Protein AF-A0AAW2XMK9-F1 (afdb_monomer_lite)

Structure (mmCIF, N/CA/C/O backbone):
data_AF-A0AAW2XMK9-F1
#
_entry.id   AF-A0AAW2XMK9-F1
#
loop_
_atom_site.group_PDB
_atom_site.id
_atom_site.type_symbol
_atom_site.label_atom_id
_atom_site.label_alt_id
_atom_site.label_comp_id
_atom_site.label_asym_id
_atom_site.label_entity_id
_atom_site.label_seq_id
_atom_site.pdbx_PDB_ins_code
_atom_site.Cartn_x
_atom_site.Cartn_y
_atom_site.Cartn_z
_atom_site.occupancy
_atom_site.B_iso_or_equiv
_atom_site.auth_seq_id
_atom_site.auth_comp_id
_atom_site.auth_asym_id
_atom_site.auth_atom_id
_atom_site.pdbx_PDB_model_num
ATOM 1 N N . MET A 1 1 ? 13.785 0.755 1.009 1.00 60.19 1 MET A N 1
ATOM 2 C CA . MET A 1 1 ? 12.461 0.091 1.069 1.00 60.19 1 MET A CA 1
ATOM 3 C C . MET A 1 1 ? 11.599 0.639 -0.056 1.00 60.19 1 MET A C 1
ATOM 5 O O . MET A 1 1 ? 11.742 1.817 -0.353 1.00 60.19 1 MET A O 1
ATOM 9 N N . THR A 1 2 ? 10.769 -0.179 -0.710 1.00 86.88 2 THR A N 1
ATOM 10 C CA . THR A 1 2 ? 9.847 0.314 -1.751 1.00 86.88 2 THR A CA 1
ATOM 11 C C . THR A 1 2 ? 8.606 0.941 -1.118 1.00 86.88 2 THR A C 1
ATOM 13 O O . THR A 1 2 ? 8.222 0.575 -0.003 1.00 86.88 2 THR A O 1
ATOM 16 N N . ASN A 1 3 ? 7.951 1.852 -1.841 1.00 88.75 3 ASN A N 1
ATOM 17 C CA . ASN A 1 3 ? 6.715 2.498 -1.386 1.00 88.75 3 ASN A CA 1
ATOM 18 C C . ASN A 1 3 ? 5.627 1.462 -1.049 1.00 88.75 3 ASN A C 1
ATOM 20 O O . ASN A 1 3 ? 4.886 1.634 -0.084 1.00 88.75 3 ASN A O 1
ATOM 24 N N . VAL A 1 4 ? 5.568 0.349 -1.792 1.00 93.31 4 VAL A N 1
ATOM 25 C CA . VAL A 1 4 ? 4.658 -0.772 -1.509 1.00 93.31 4 VAL A CA 1
ATOM 26 C C . VAL A 1 4 ? 4.972 -1.424 -0.165 1.00 93.31 4 VAL A C 1
ATOM 28 O O . VAL A 1 4 ? 4.056 -1.726 0.594 1.00 93.31 4 VAL A O 1
ATOM 31 N N . HIS A 1 5 ? 6.249 -1.635 0.155 1.00 93.81 5 HIS A N 1
ATOM 32 C CA . HIS A 1 5 ? 6.642 -2.255 1.420 1.00 93.81 5 HIS A CA 1
ATOM 33 C C . HIS A 1 5 ? 6.278 -1.373 2.623 1.00 93.81 5 HIS A C 1
ATOM 35 O O . HIS A 1 5 ? 5.728 -1.866 3.604 1.00 93.81 5 HIS A O 1
ATOM 41 N N . GLN A 1 6 ? 6.505 -0.061 2.519 1.00 93.88 6 GLN A N 1
ATOM 42 C CA . GLN A 1 6 ? 6.118 0.891 3.564 1.00 93.88 6 GLN A CA 1
ATOM 43 C C . GLN A 1 6 ? 4.595 0.970 3.729 1.00 93.88 6 GLN A C 1
ATOM 45 O O . GLN A 1 6 ? 4.099 0.924 4.852 1.00 93.88 6 GLN A O 1
ATOM 50 N N . ALA A 1 7 ? 3.843 1.016 2.624 1.00 93.94 7 ALA A N 1
ATOM 51 C CA . ALA A 1 7 ? 2.382 1.031 2.667 1.00 93.94 7 ALA A CA 1
ATOM 52 C C . ALA A 1 7 ? 1.795 -0.259 3.271 1.00 93.94 7 ALA A C 1
ATOM 54 O O . ALA A 1 7 ? 0.813 -0.196 4.009 1.00 93.94 7 ALA A O 1
ATOM 55 N N . LYS A 1 8 ? 2.414 -1.422 3.015 1.00 94.94 8 LYS A N 1
ATOM 56 C CA . LYS A 1 8 ? 2.042 -2.689 3.668 1.00 94.94 8 LYS A CA 1
ATOM 57 C C . LYS A 1 8 ? 2.287 -2.645 5.171 1.00 94.94 8 LYS A C 1
ATOM 59 O O . LYS A 1 8 ? 1.393 -3.020 5.921 1.00 94.94 8 LYS A O 1
ATOM 64 N N . GLY A 1 9 ? 3.459 -2.170 5.598 1.00 95.44 9 GLY A N 1
ATOM 65 C CA . GLY A 1 9 ? 3.776 -2.027 7.021 1.00 95.44 9 GLY A CA 1
ATOM 66 C C . GLY A 1 9 ? 2.774 -1.121 7.737 1.00 95.44 9 GLY A C 1
ATOM 67 O O . GLY A 1 9 ? 2.249 -1.489 8.781 1.00 95.44 9 GLY A O 1
ATOM 68 N N . PHE A 1 10 ? 2.426 0.010 7.121 1.00 94.06 10 PHE A N 1
ATOM 69 C CA . PHE A 1 10 ? 1.427 0.934 7.657 1.00 94.06 10 PHE A CA 1
ATOM 70 C C . PHE A 1 10 ? 0.035 0.296 7.793 1.00 94.06 10 PHE A C 1
ATOM 72 O O . PHE A 1 10 ? -0.578 0.382 8.856 1.00 94.06 10 PHE A O 1
ATOM 79 N N . LEU A 1 11 ? -0.448 -0.390 6.749 1.00 96.31 11 LEU A N 1
ATOM 80 C CA . LEU A 1 11 ? -1.728 -1.104 6.797 1.00 96.31 11 LEU A CA 1
ATOM 81 C C . LEU A 1 11 ? -1.737 -2.176 7.895 1.00 96.31 11 LEU A C 1
ATOM 83 O O . LEU A 1 11 ? -2.718 -2.283 8.626 1.00 96.31 11 LEU A O 1
ATOM 87 N N . GLN A 1 12 ? -0.644 -2.927 8.042 1.00 96.88 12 GLN A N 1
ATOM 88 C CA . GLN A 1 12 ? -0.522 -3.963 9.065 1.00 96.88 12 GLN A CA 1
ATOM 89 C C . GLN A 1 12 ? -0.607 -3.378 10.481 1.00 96.88 12 GLN A C 1
ATOM 91 O O . GLN A 1 12 ? -1.317 -3.923 11.321 1.00 96.88 12 GLN A O 1
ATOM 96 N N . THR A 1 13 ? 0.051 -2.243 10.742 1.00 95.44 13 THR A N 1
ATOM 97 C CA . THR A 1 13 ? -0.053 -1.549 12.035 1.00 95.44 13 THR A CA 1
ATOM 98 C C . THR A 1 13 ? -1.486 -1.108 12.329 1.00 95.44 13 THR A C 1
ATOM 100 O O . THR A 1 13 ? -1.964 -1.273 13.446 1.00 95.44 13 THR A O 1
ATOM 103 N N . ILE A 1 14 ? -2.204 -0.581 11.334 1.00 94.75 14 ILE A N 1
ATOM 104 C CA . ILE A 1 14 ? -3.599 -0.157 11.521 1.00 94.75 14 ILE A CA 1
ATOM 105 C C . ILE A 1 14 ? -4.506 -1.354 11.795 1.00 94.75 14 ILE A C 1
ATOM 107 O O . ILE A 1 14 ? -5.370 -1.271 12.660 1.00 94.75 14 ILE A O 1
ATOM 111 N N . GLN A 1 15 ? -4.298 -2.472 11.100 1.00 94.62 15 GLN A N 1
ATOM 112 C CA . GLN A 1 15 ? -5.067 -3.695 11.322 1.00 94.62 15 GLN A CA 1
ATOM 113 C C . GLN A 1 15 ? -4.864 -4.244 12.739 1.00 94.62 15 GLN A C 1
ATOM 115 O O . GLN A 1 15 ? -5.845 -4.595 13.383 1.00 94.62 15 GLN A O 1
ATOM 120 N N . GLN A 1 16 ? -3.636 -4.211 13.264 1.00 95.75 16 GLN A N 1
ATOM 121 C CA . GLN A 1 16 ? -3.352 -4.577 14.659 1.00 95.75 16 GLN A CA 1
ATOM 122 C C . GLN A 1 16 ? -4.063 -3.662 15.668 1.00 95.75 16 GLN A C 1
ATOM 124 O O . GLN A 1 16 ? -4.540 -4.126 16.698 1.00 95.75 16 GLN A O 1
ATOM 129 N N . LEU A 1 17 ? -4.158 -2.360 15.381 1.00 93.69 17 LEU A N 1
ATOM 130 C CA . LEU A 1 17 ? -4.917 -1.428 16.222 1.00 93.69 17 LEU A CA 1
ATOM 131 C C . LEU A 1 17 ? -6.423 -1.701 16.148 1.00 93.69 17 LEU A C 1
ATOM 133 O O . LEU A 1 17 ? -7.114 -1.627 17.160 1.00 93.69 17 LEU A O 1
ATOM 137 N N . LEU A 1 18 ? -6.922 -2.055 14.964 1.00 93.00 18 LEU A N 1
ATOM 138 C CA . LEU A 1 18 ? -8.318 -2.422 14.754 1.00 93.00 18 LEU A CA 1
ATOM 139 C C . LEU A 1 18 ? -8.682 -3.721 15.480 1.00 93.00 18 LEU A C 1
ATOM 141 O O . LEU A 1 18 ? -9.811 -3.854 15.925 1.00 93.00 18 LEU A O 1
ATOM 145 N N . GLU A 1 19 ? -7.742 -4.663 15.609 1.00 93.12 19 GLU A N 1
ATOM 146 C CA . GLU A 1 19 ? -7.904 -5.885 16.410 1.00 93.12 19 GLU A CA 1
ATOM 147 C C . GLU A 1 19 ? -8.096 -5.601 17.905 1.00 93.12 19 GLU A C 1
ATOM 149 O O . GLU A 1 19 ? -8.773 -6.359 18.595 1.00 93.12 19 GLU A O 1
ATOM 154 N N . ALA A 1 20 ? -7.537 -4.497 18.404 1.00 90.75 20 ALA A N 1
ATOM 155 C CA . ALA A 1 20 ? -7.725 -4.067 19.785 1.00 90.75 20 ALA A CA 1
ATOM 156 C C . ALA A 1 20 ? -9.035 -3.281 19.996 1.00 90.75 20 ALA A C 1
ATOM 158 O O . ALA A 1 20 ? -9.616 -3.353 21.078 1.00 90.75 20 ALA A O 1
ATOM 159 N N . ASP A 1 21 ? -9.504 -2.543 18.983 1.00 91.06 21 ASP A N 1
ATOM 160 C CA . ASP A 1 21 ? -10.757 -1.775 19.020 1.00 91.06 21 ASP A CA 1
ATOM 161 C C . ASP A 1 21 ? -11.441 -1.747 17.640 1.00 91.06 21 ASP A C 1
ATOM 163 O O . ASP A 1 21 ? -11.263 -0.837 16.823 1.00 91.06 21 ASP A O 1
ATOM 167 N N . HIS A 1 22 ? -12.251 -2.776 17.385 1.00 82.12 22 HIS A N 1
ATOM 168 C CA . HIS A 1 22 ? -12.924 -3.004 16.102 1.00 82.12 22 HIS A CA 1
ATOM 169 C C . HIS A 1 22 ? -14.023 -1.985 15.775 1.00 82.12 22 HIS A C 1
ATOM 171 O O . HIS A 1 22 ? -14.423 -1.848 14.618 1.00 82.12 22 HIS A O 1
ATOM 177 N N . SER A 1 23 ? -14.538 -1.304 16.794 1.00 89.81 23 SER A N 1
ATOM 178 C CA . SER A 1 23 ? -15.636 -0.334 16.712 1.00 89.81 23 SER A CA 1
ATOM 179 C C . SER A 1 23 ? -15.157 1.096 16.479 1.00 89.81 23 SER A C 1
ATOM 181 O O . SER A 1 23 ? -15.968 2.017 16.394 1.00 89.81 23 SER A O 1
ATOM 183 N N . ASN A 1 24 ? -13.846 1.303 16.385 1.00 93.94 24 ASN A N 1
ATOM 184 C CA . ASN A 1 24 ? -13.285 2.630 16.242 1.00 93.94 24 ASN A CA 1
ATOM 185 C C . ASN A 1 24 ? -13.442 3.156 14.809 1.00 93.94 24 ASN A C 1
ATOM 187 O O . ASN A 1 24 ? -12.671 2.807 13.910 1.00 93.94 24 ASN A O 1
ATOM 191 N N . ASP A 1 25 ? -14.412 4.046 14.603 1.00 93.69 25 ASP A N 1
ATOM 192 C CA . ASP A 1 25 ? -14.691 4.659 13.298 1.00 93.69 25 ASP A CA 1
ATOM 193 C C . ASP A 1 25 ? -13.470 5.364 12.687 1.00 93.69 25 ASP A C 1
ATOM 195 O O . ASP A 1 25 ? -13.276 5.339 11.467 1.00 93.69 25 ASP A O 1
ATOM 199 N N . LEU A 1 26 ? -12.605 5.956 13.520 1.00 94.50 26 LEU A N 1
ATOM 200 C CA . LEU A 1 26 ? -11.380 6.602 13.051 1.00 94.50 26 LEU A CA 1
ATOM 201 C C . LEU A 1 26 ? -10.377 5.570 12.527 1.00 94.50 26 LEU A C 1
ATOM 203 O O . LEU A 1 26 ? -9.795 5.777 11.461 1.00 94.50 26 LEU A O 1
ATOM 207 N N . LEU A 1 27 ? -10.190 4.453 13.239 1.00 93.62 27 LEU A N 1
ATOM 208 C CA . LEU A 1 27 ? -9.298 3.386 12.782 1.00 93.62 27 LEU A CA 1
ATOM 209 C C . LEU A 1 27 ? -9.850 2.702 11.525 1.00 93.62 27 LEU A C 1
ATOM 211 O O . LEU A 1 27 ? -9.080 2.407 10.614 1.00 93.62 27 LEU A O 1
ATOM 215 N N . LEU A 1 28 ? -11.170 2.529 11.418 1.00 94.62 28 LEU A N 1
ATOM 216 C CA . LEU A 1 28 ? -11.828 1.999 10.218 1.00 94.62 28 LEU A CA 1
ATOM 217 C C . LEU A 1 28 ? -11.631 2.909 8.999 1.00 94.62 28 LEU A C 1
ATOM 219 O O . LEU A 1 28 ? -11.358 2.430 7.894 1.00 94.62 28 LEU A O 1
ATOM 223 N N . LEU A 1 29 ? -11.742 4.229 9.176 1.00 95.81 29 LEU A N 1
ATOM 224 C CA . LEU A 1 29 ? -11.439 5.189 8.115 1.00 95.81 29 LEU A CA 1
ATOM 225 C C . LEU A 1 29 ? -9.961 5.119 7.715 1.00 95.81 29 LEU A C 1
ATOM 227 O O . LEU A 1 29 ? -9.640 5.081 6.524 1.00 95.81 29 LEU A O 1
ATOM 231 N N . LEU A 1 30 ? -9.068 5.067 8.702 1.00 95.56 30 LEU A N 1
ATOM 232 C CA . LEU A 1 30 ? -7.629 5.003 8.482 1.00 95.56 30 LEU A CA 1
ATOM 233 C C . LEU A 1 30 ? -7.223 3.723 7.735 1.00 95.56 30 LEU A C 1
ATOM 235 O O . LEU A 1 30 ? -6.387 3.768 6.835 1.00 95.56 30 LEU A O 1
ATOM 239 N N . GLU A 1 31 ? -7.871 2.602 8.042 1.00 95.88 31 GLU A N 1
ATOM 240 C CA . GLU A 1 31 ? -7.681 1.309 7.383 1.00 95.88 31 GLU A CA 1
ATOM 241 C C . GLU A 1 31 ? -8.052 1.377 5.896 1.00 95.88 31 GLU A C 1
ATOM 243 O O . GLU A 1 31 ? -7.254 1.004 5.027 1.00 95.88 31 GLU A O 1
ATOM 248 N N . ARG A 1 32 ? -9.205 1.979 5.578 1.00 95.81 32 ARG A N 1
ATOM 249 C CA . ARG A 1 32 ? -9.629 2.224 4.190 1.00 95.81 32 ARG A CA 1
ATOM 250 C C . ARG A 1 32 ? -8.634 3.109 3.441 1.00 95.81 32 ARG A C 1
ATOM 252 O O . ARG A 1 32 ? -8.282 2.810 2.298 1.00 95.81 32 ARG A O 1
ATOM 259 N N . MET A 1 33 ? -8.149 4.178 4.074 1.00 96.69 33 MET A N 1
ATOM 260 C CA . MET A 1 33 ? -7.144 5.063 3.478 1.00 96.69 33 MET A CA 1
ATOM 261 C C . MET A 1 33 ? -5.816 4.338 3.239 1.00 96.69 33 MET A C 1
ATOM 263 O O . MET A 1 33 ? -5.217 4.488 2.174 1.00 96.69 33 MET A O 1
ATOM 267 N N . ALA A 1 34 ? -5.376 3.499 4.176 1.00 96.06 34 ALA A N 1
ATOM 268 C CA . ALA A 1 34 ? -4.155 2.715 4.033 1.00 96.06 34 ALA A CA 1
ATOM 269 C C . ALA A 1 34 ? -4.236 1.715 2.870 1.00 96.06 34 ALA A C 1
ATOM 271 O O . ALA A 1 34 ? -3.279 1.590 2.102 1.00 96.06 34 ALA A O 1
ATOM 272 N N . ARG A 1 35 ? -5.393 1.069 2.659 1.00 96.12 35 ARG A N 1
ATOM 273 C CA . ARG A 1 35 ? -5.625 0.219 1.476 1.00 96.12 35 ARG A CA 1
ATOM 274 C C . ARG A 1 35 ? -5.519 1.009 0.169 1.00 96.12 35 ARG A C 1
ATOM 276 O O . ARG A 1 35 ? -4.895 0.535 -0.781 1.00 96.12 35 ARG A O 1
ATOM 283 N N . LEU A 1 36 ? -6.086 2.218 0.117 1.00 97.19 36 LEU A N 1
ATOM 284 C CA . LEU A 1 36 ? -5.982 3.097 -1.054 1.00 97.19 36 LEU A CA 1
ATOM 285 C C . LEU A 1 36 ? -4.531 3.500 -1.337 1.00 97.19 36 LEU A C 1
ATOM 287 O O . LEU A 1 36 ? -4.089 3.441 -2.485 1.00 97.19 36 LEU A O 1
ATOM 291 N N . ILE A 1 37 ? -3.778 3.866 -0.299 1.00 95.69 37 ILE A N 1
ATOM 292 C CA . ILE A 1 37 ? -2.356 4.210 -0.412 1.00 95.69 37 ILE A CA 1
ATOM 293 C C . ILE A 1 37 ? -1.558 3.014 -0.940 1.00 95.69 37 ILE A C 1
ATOM 295 O O . ILE A 1 37 ? -0.759 3.173 -1.864 1.00 95.69 37 ILE A O 1
ATOM 299 N N . LEU A 1 38 ? -1.809 1.809 -0.419 1.00 96.69 38 LEU A N 1
ATOM 300 C CA . LEU A 1 38 ? -1.152 0.5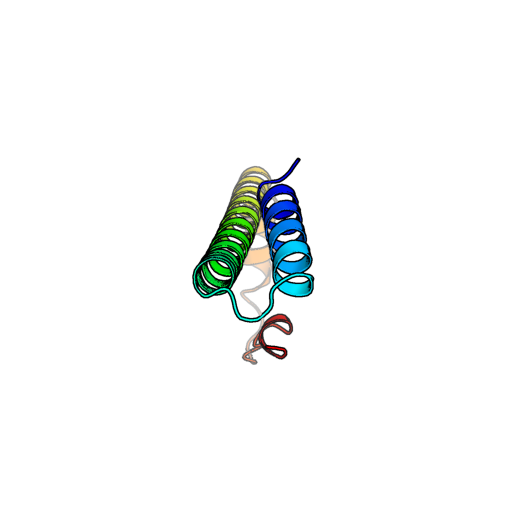88 -0.882 1.00 96.69 38 LEU A CA 1
ATOM 301 C C . LEU A 1 38 ? -1.440 0.303 -2.362 1.00 96.69 38 LEU A C 1
ATOM 303 O O . LEU A 1 38 ? -0.514 0.007 -3.121 1.00 96.69 38 LEU A O 1
ATOM 307 N N . LEU A 1 39 ? -2.697 0.442 -2.791 1.00 96.69 39 LEU A N 1
ATOM 308 C CA . LEU A 1 39 ? -3.078 0.287 -4.195 1.00 96.69 39 LEU A CA 1
ATOM 309 C C . LEU A 1 39 ? -2.336 1.288 -5.090 1.00 96.69 39 LEU A C 1
ATOM 311 O O . LEU A 1 39 ? -1.779 0.908 -6.120 1.00 96.69 39 LEU A O 1
ATOM 315 N N . LYS A 1 40 ? -2.288 2.562 -4.690 1.00 95.62 40 LYS A N 1
ATOM 316 C CA . LYS A 1 40 ? -1.586 3.611 -5.444 1.00 95.62 40 LYS A CA 1
ATOM 317 C C . LYS A 1 40 ? -0.082 3.364 -5.511 1.00 95.62 40 LYS A C 1
ATOM 319 O O . LYS A 1 40 ? 0.508 3.535 -6.577 1.00 95.62 40 LYS A O 1
ATOM 324 N N . ALA A 1 41 ? 0.529 2.913 -4.417 1.00 94.88 41 ALA A N 1
ATOM 325 C CA . ALA A 1 41 ? 1.939 2.544 -4.393 1.00 94.88 41 ALA A CA 1
ATOM 326 C C . ALA A 1 41 ? 2.240 1.395 -5.370 1.00 94.88 41 ALA A C 1
ATOM 328 O O . ALA A 1 41 ? 3.211 1.475 -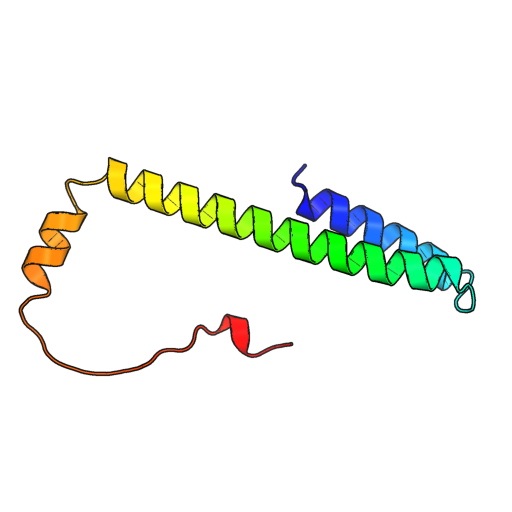6.121 1.00 94.88 41 ALA A O 1
ATOM 329 N N . ALA A 1 42 ? 1.379 0.372 -5.415 1.00 94.56 42 ALA A N 1
ATOM 330 C CA . ALA A 1 42 ? 1.529 -0.757 -6.331 1.00 94.56 42 ALA A CA 1
ATOM 331 C C . ALA A 1 42 ? 1.376 -0.339 -7.803 1.00 94.56 42 ALA A C 1
ATOM 333 O O . ALA A 1 42 ? 2.187 -0.731 -8.640 1.00 94.56 42 ALA A O 1
ATOM 334 N N . GLN A 1 43 ? 0.385 0.505 -8.114 1.00 95.62 43 GLN A N 1
ATOM 335 C CA . GLN A 1 43 ? 0.187 1.048 -9.464 1.00 95.62 43 GLN A CA 1
ATOM 336 C C . GLN A 1 43 ? 1.398 1.859 -9.939 1.00 95.62 43 GLN A C 1
ATOM 338 O O . GLN A 1 43 ? 1.829 1.726 -11.086 1.00 95.62 43 GLN A O 1
ATOM 343 N N . LEU A 1 44 ? 1.965 2.684 -9.057 1.00 94.44 44 LEU A N 1
ATOM 344 C CA . LEU A 1 44 ? 3.150 3.476 -9.369 1.00 94.44 44 LEU A CA 1
ATOM 345 C C . LEU A 1 44 ? 4.361 2.577 -9.641 1.00 94.44 44 LEU A C 1
ATOM 347 O O . LEU A 1 44 ? 5.058 2.775 -10.632 1.00 94.44 44 LEU A O 1
ATOM 351 N N . GLU A 1 45 ? 4.600 1.578 -8.789 1.00 93.88 45 GLU A N 1
ATOM 352 C CA . GLU A 1 45 ? 5.711 0.638 -8.958 1.00 93.88 45 GLU A CA 1
ATOM 353 C C . GLU A 1 45 ? 5.586 -0.147 -10.271 1.00 93.88 45 GLU A C 1
ATOM 355 O O . GLU A 1 45 ? 6.550 -0.230 -11.032 1.00 93.88 45 GLU A O 1
ATOM 360 N N . GLN A 1 46 ? 4.381 -0.618 -10.602 1.00 92.94 46 GLN A N 1
ATOM 361 C CA . GLN A 1 46 ? 4.106 -1.284 -11.875 1.00 92.94 46 GLN A CA 1
ATOM 362 C C . GLN A 1 46 ? 4.354 -0.363 -13.079 1.00 92.94 46 GLN A C 1
ATOM 364 O O . GLN A 1 46 ? 5.006 -0.776 -14.038 1.00 92.94 46 GLN A O 1
ATOM 369 N N . SER A 1 47 ? 3.882 0.885 -13.026 1.00 93.38 47 SER A N 1
ATOM 370 C CA . SER A 1 47 ? 4.099 1.871 -14.093 1.00 93.38 47 SER A CA 1
ATOM 371 C C . SER A 1 47 ? 5.588 2.175 -14.289 1.00 93.38 47 SER A C 1
ATOM 373 O O . SER A 1 47 ? 6.087 2.167 -15.415 1.00 93.38 47 SER A O 1
ATOM 375 N N . MET A 1 48 ? 6.341 2.340 -13.196 1.00 93.75 48 MET A N 1
ATOM 376 C CA . MET A 1 48 ? 7.792 2.531 -13.260 1.00 93.75 48 MET A CA 1
ATOM 377 C C . MET A 1 48 ? 8.506 1.328 -13.888 1.00 93.75 48 MET A C 1
ATOM 379 O O . MET A 1 48 ? 9.424 1.512 -14.688 1.00 93.75 48 MET A O 1
ATOM 383 N N . LEU A 1 49 ? 8.097 0.099 -13.561 1.00 91.69 49 LEU A N 1
ATOM 384 C CA . LEU A 1 49 ? 8.664 -1.111 -14.166 1.00 91.69 49 LEU A CA 1
ATOM 385 C C . LEU A 1 49 ? 8.360 -1.192 -15.667 1.00 91.69 49 LEU A C 1
ATOM 387 O O . LEU A 1 49 ? 9.265 -1.464 -16.454 1.00 91.69 49 LEU A O 1
ATOM 391 N N . GLN A 1 50 ? 7.129 -0.884 -16.079 1.00 91.75 50 GLN A N 1
ATOM 392 C CA . GLN A 1 50 ? 6.746 -0.831 -17.494 1.00 91.75 50 GLN A CA 1
ATOM 393 C C . GLN A 1 50 ? 7.547 0.223 -18.266 1.00 91.75 50 GLN A C 1
ATOM 395 O O . GLN A 1 50 ? 8.035 -0.045 -19.363 1.00 91.75 50 GLN A O 1
ATOM 400 N N . GLN A 1 51 ? 7.731 1.411 -17.686 1.00 91.06 51 GLN A N 1
ATOM 401 C CA . GLN A 1 51 ? 8.546 2.464 -18.290 1.00 91.06 51 GLN A CA 1
ATOM 402 C C . GLN A 1 51 ? 10.011 2.043 -18.429 1.00 91.06 51 GLN A C 1
ATOM 404 O O . GLN A 1 51 ? 10.612 2.273 -19.478 1.00 91.06 51 GLN A O 1
ATOM 409 N N . ARG A 1 52 ? 10.583 1.381 -17.416 1.00 89.62 52 ARG A N 1
ATOM 410 C CA . ARG A 1 52 ? 11.950 0.840 -17.486 1.00 89.62 52 ARG A CA 1
ATOM 411 C C . ARG A 1 52 ? 12.089 -0.212 -18.581 1.00 89.62 52 ARG A C 1
ATOM 413 O O . ARG A 1 52 ? 13.021 -0.110 -19.371 1.00 89.62 52 ARG A O 1
ATOM 420 N N . ALA A 1 53 ? 11.147 -1.149 -18.675 1.00 86.88 53 ALA A N 1
ATOM 421 C CA . ALA A 1 53 ? 11.128 -2.155 -19.734 1.00 86.88 53 ALA A CA 1
ATOM 422 C C . ALA A 1 53 ? 11.033 -1.510 -2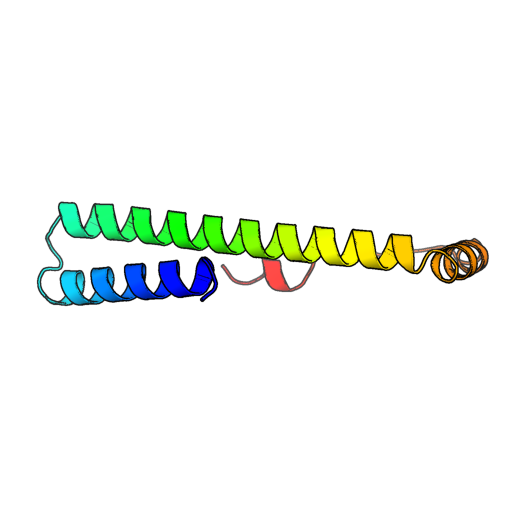1.127 1.00 86.88 53 ALA A C 1
ATOM 424 O O . ALA A 1 53 ? 11.772 -1.887 -22.031 1.00 86.88 53 ALA A O 1
ATOM 425 N N . LYS A 1 54 ? 10.196 -0.475 -21.291 1.00 86.38 54 LYS A N 1
ATOM 426 C CA . LYS A 1 54 ? 10.091 0.282 -22.547 1.00 86.38 54 LYS A CA 1
ATOM 427 C C . LYS A 1 54 ? 11.406 0.971 -22.915 1.00 86.38 54 LYS A C 1
ATOM 429 O O . LYS A 1 54 ? 11.837 0.889 -24.058 1.00 86.38 54 LYS A O 1
ATOM 434 N N . ILE A 1 55 ? 12.051 1.641 -21.959 1.00 87.44 55 ILE A N 1
ATOM 435 C CA . ILE A 1 55 ? 13.349 2.294 -22.185 1.00 87.44 55 ILE A CA 1
ATOM 436 C C . ILE A 1 55 ? 14.418 1.258 -22.538 1.00 87.44 55 ILE A C 1
ATOM 438 O O . ILE A 1 55 ? 15.224 1.506 -23.428 1.00 87.44 55 ILE A O 1
ATOM 442 N N . GLN A 1 56 ? 14.431 0.108 -21.864 1.00 83.19 56 GLN A N 1
ATOM 443 C CA . GLN A 1 56 ? 15.375 -0.967 -22.151 1.00 83.19 56 GLN A CA 1
ATOM 444 C C . GLN A 1 56 ? 15.159 -1.544 -23.556 1.00 83.19 56 GLN A C 1
ATOM 446 O O . GLN A 1 56 ? 16.111 -1.622 -24.321 1.00 83.19 56 GLN A O 1
ATOM 451 N N . CYS A 1 57 ? 13.910 -1.810 -23.939 1.00 78.50 57 CYS A N 1
ATOM 452 C CA . CYS A 1 57 ? 13.549 -2.256 -25.283 1.00 78.50 57 CYS A CA 1
ATOM 453 C C . CYS A 1 57 ? 13.975 -1.261 -26.377 1.00 78.50 57 CYS A C 1
ATOM 455 O O . CYS A 1 57 ? 14.452 -1.671 -27.428 1.00 78.50 57 CYS A O 1
ATOM 457 N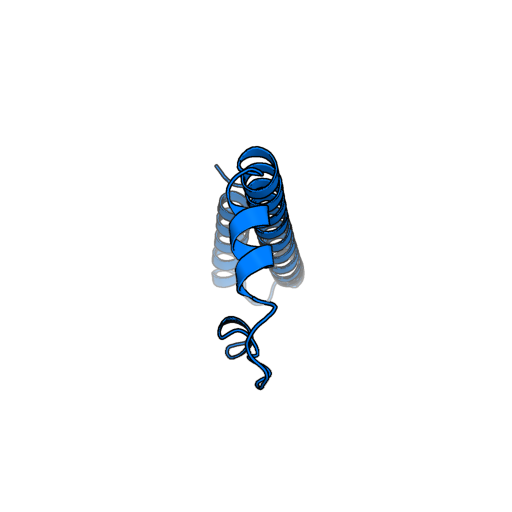 N . LEU A 1 58 ? 13.822 0.048 -26.138 1.00 81.19 58 LEU A N 1
ATOM 458 C CA . LEU A 1 58 ? 14.256 1.086 -27.082 1.00 81.19 58 LEU A CA 1
ATOM 459 C C . LEU A 1 58 ? 15.785 1.210 -27.153 1.00 81.19 58 LEU A C 1
ATOM 461 O O . LEU A 1 58 ? 16.329 1.476 -28.220 1.00 81.19 58 LEU A O 1
ATOM 465 N N . LYS A 1 59 ? 16.490 1.019 -26.031 1.00 76.44 59 LYS A N 1
ATOM 466 C CA . LYS A 1 59 ? 17.962 0.989 -25.992 1.00 76.44 59 LYS A CA 1
ATOM 467 C C . LYS A 1 59 ? 18.535 -0.237 -26.701 1.00 76.44 59 LYS A C 1
ATOM 469 O O . LYS A 1 59 ? 19.579 -0.134 -27.328 1.00 76.44 59 LYS A O 1
ATOM 474 N N . GLU A 1 60 ? 17.839 -1.365 -26.626 1.00 67.69 60 GLU A N 1
ATOM 475 C CA . GLU A 1 60 ? 18.141 -2.606 -27.350 1.00 67.69 60 GLU A CA 1
ATOM 476 C C . GLU A 1 60 ? 17.589 -2.589 -28.790 1.00 67.69 60 GLU A C 1
ATOM 478 O O . GLU A 1 60 ? 17.480 -3.635 -29.427 1.00 67.69 60 GLU A O 1
ATOM 483 N N . GLY A 1 61 ? 17.252 -1.400 -29.314 1.00 56.34 61 GLY A N 1
ATOM 484 C CA . GLY A 1 61 ? 16.591 -1.135 -30.595 1.00 56.34 61 GLY A CA 1
ATOM 485 C C . GLY A 1 61 ? 17.262 -1.666 -31.869 1.00 56.34 61 GLY A C 1
ATOM 486 O O . GLY A 1 61 ? 16.826 -1.298 -32.948 1.00 56.34 61 GLY A O 1
ATOM 487 N N . SER A 1 62 ? 18.260 -2.547 -31.784 1.00 54.88 62 SER A N 1
ATOM 488 C CA . SER A 1 62 ? 18.697 -3.386 -32.905 1.00 54.88 62 SER A CA 1
ATOM 489 C C . SER A 1 62 ? 17.963 -4.733 -32.993 1.00 54.88 62 SER A C 1
ATOM 491 O O . SER A 1 62 ? 18.004 -5.359 -34.041 1.00 54.88 62 SER A O 1
ATOM 493 N N . VAL A 1 63 ? 17.286 -5.204 -31.935 1.00 53.22 63 VAL A N 1
ATOM 494 C CA . VAL A 1 63 ? 16.643 -6.542 -31.935 1.00 53.22 63 VAL A CA 1
ATOM 495 C C . VAL A 1 63 ? 15.152 -6.482 -32.295 1.00 53.22 63 VAL A C 1
ATOM 497 O O . VAL A 1 63 ? 14.595 -7.437 -32.834 1.00 53.22 63 VAL A O 1
ATOM 500 N N . PHE A 1 64 ? 14.482 -5.356 -32.031 1.00 52.94 64 PHE A N 1
ATOM 501 C CA . PHE A 1 64 ? 13.036 -5.228 -32.260 1.00 52.94 64 PHE A CA 1
ATOM 502 C C . PHE A 1 64 ? 12.671 -4.988 -33.738 1.00 52.94 64 PHE A C 1
ATOM 504 O O . PHE A 1 64 ? 11.627 -5.460 -34.185 1.00 52.94 64 PHE A O 1
ATOM 511 N N . GLU A 1 65 ? 13.531 -4.320 -34.518 1.00 53.00 65 GLU A N 1
ATOM 512 C CA . GLU A 1 65 ? 13.336 -4.160 -35.973 1.00 53.00 65 GLU A CA 1
ATOM 513 C C . GLU A 1 65 ? 13.461 -5.499 -36.727 1.00 53.00 65 GLU A C 1
ATOM 515 O O . GLU A 1 65 ? 12.701 -5.756 -37.667 1.00 53.00 65 GLU A O 1
ATOM 520 N N . ASP A 1 66 ? 14.326 -6.402 -36.251 1.00 52.62 66 ASP A N 1
ATOM 521 C CA . ASP A 1 66 ? 14.476 -7.758 -36.794 1.00 52.62 66 ASP A CA 1
ATOM 522 C C . ASP A 1 66 ? 13.267 -8.662 -36.491 1.00 52.62 66 ASP A C 1
ATOM 524 O O . ASP A 1 66 ? 12.919 -9.534 -37.293 1.00 52.62 66 ASP A O 1
ATOM 528 N N . LEU A 1 67 ? 12.594 -8.452 -35.353 1.00 52.25 67 LEU A N 1
ATOM 529 C CA . LEU A 1 67 ? 11.373 -9.182 -34.989 1.00 52.25 67 LEU A CA 1
ATOM 530 C C . LEU A 1 67 ? 10.150 -8.666 -35.762 1.00 52.25 67 LEU A C 1
ATOM 532 O O . LEU A 1 67 ? 9.386 -9.465 -36.301 1.00 52.25 67 LEU A O 1
ATOM 536 N N . LEU A 1 68 ? 10.013 -7.345 -35.922 1.00 53.88 68 LEU A N 1
ATOM 537 C CA . LEU A 1 68 ? 8.923 -6.752 -36.708 1.00 53.88 68 LEU A CA 1
ATOM 538 C C . LEU A 1 68 ? 9.037 -7.047 -38.214 1.00 53.88 68 LEU A C 1
ATOM 540 O O . LEU A 1 68 ? 8.014 -7.147 -38.891 1.00 53.88 68 LEU A O 1
ATOM 544 N N . SER A 1 69 ? 10.250 -7.255 -38.740 1.00 48.47 69 SER A N 1
ATOM 545 C CA . SER A 1 69 ? 10.437 -7.692 -40.133 1.00 48.47 69 SER A CA 1
ATOM 546 C C . SER A 1 69 ? 10.002 -9.145 -40.376 1.00 48.47 69 SER A C 1
ATOM 548 O O . SER A 1 69 ? 9.604 -9.478 -41.493 1.00 48.47 69 SER A O 1
ATOM 550 N N . LYS A 1 70 ? 10.016 -10.011 -39.350 1.00 50.19 70 LYS A N 1
ATOM 551 C CA . LYS A 1 70 ? 9.601 -11.425 -39.465 1.00 50.19 70 LYS A CA 1
ATOM 552 C C . LYS A 1 70 ? 8.095 -11.649 -39.302 1.00 50.19 70 LYS A C 1
ATOM 554 O O . LYS A 1 70 ? 7.564 -12.581 -39.903 1.00 50.19 70 LYS A O 1
ATOM 559 N N . ASP A 1 71 ? 7.397 -10.771 -38.585 1.00 46.03 71 ASP A N 1
ATOM 560 C CA . ASP A 1 71 ? 5.971 -10.947 -38.268 1.00 46.03 71 ASP A CA 1
ATOM 561 C C . ASP A 1 71 ? 5.000 -10.474 -39.369 1.00 46.03 71 ASP A C 1
ATOM 563 O O . ASP A 1 71 ? 3.789 -10.675 -39.268 1.00 46.03 71 ASP A O 1
ATOM 567 N N . SER A 1 72 ? 5.495 -9.932 -40.490 1.00 47.88 72 SER A N 1
ATOM 568 C CA . SER A 1 72 ? 4.649 -9.623 -41.661 1.00 47.88 72 SER A CA 1
ATOM 569 C C . SER A 1 72 ? 4.135 -10.867 -42.412 1.00 47.88 72 SER A C 1
ATOM 571 O O . SER A 1 72 ? 3.364 -10.749 -43.367 1.00 47.88 72 SER A O 1
ATOM 573 N N . SER A 1 73 ? 4.492 -12.072 -41.955 1.00 46.06 73 SER A N 1
ATOM 574 C CA . SER A 1 73 ? 4.018 -13.337 -42.511 1.00 46.06 73 SER A CA 1
ATOM 575 C C . SER A 1 73 ? 3.506 -14.282 -41.423 1.00 46.06 73 SER A C 1
ATOM 577 O O . SER A 1 73 ? 4.119 -15.311 -41.164 1.00 46.06 73 SER A O 1
ATOM 579 N N . THR A 1 74 ? 2.361 -13.988 -40.802 1.00 38.53 74 THR A N 1
ATOM 580 C CA . THR A 1 74 ? 1.263 -14.966 -40.630 1.00 38.53 74 THR A CA 1
ATOM 581 C C . THR A 1 74 ? 0.034 -14.338 -39.973 1.00 38.53 74 THR A C 1
ATOM 583 O O . THR A 1 74 ? 0.095 -13.547 -39.041 1.00 38.53 74 THR A O 1
ATOM 586 N N . LYS A 1 75 ? -1.122 -14.695 -40.526 1.00 45.69 75 LYS A N 1
ATOM 587 C CA . LYS A 1 75 ? -2.460 -14.258 -40.139 1.00 45.69 75 LYS A CA 1
ATOM 588 C C . LYS A 1 75 ? -2.945 -15.040 -38.908 1.00 45.69 75 LYS A C 1
ATOM 590 O O . LYS A 1 75 ? -2.874 -16.263 -38.929 1.00 45.69 75 LYS A O 1
ATOM 595 N N . GLY A 1 76 ? -3.605 -14.354 -37.968 1.00 39.19 76 GLY A N 1
ATOM 596 C CA . GLY A 1 76 ? -4.788 -14.885 -37.271 1.00 39.19 76 GLY A CA 1
ATOM 597 C C . GLY A 1 76 ? -4.706 -15.171 -35.758 1.00 39.19 76 GLY A C 1
ATOM 598 O O . GLY A 1 76 ? -3.964 -16.049 -35.352 1.00 39.19 76 GLY A O 1
ATOM 599 N N . ILE A 1 77 ? -5.641 -14.533 -35.016 1.00 40.34 77 ILE A N 1
ATOM 600 C CA . ILE A 1 77 ? -6.390 -15.019 -33.818 1.00 40.34 77 ILE A CA 1
ATOM 601 C C . ILE A 1 77 ? -5.521 -15.178 -32.531 1.00 40.34 77 ILE A C 1
ATOM 603 O O . ILE A 1 77 ? -4.492 -15.823 -32.562 1.00 40.34 77 ILE A O 1
ATOM 607 N N . THR A 1 78 ? -5.776 -14.600 -31.344 1.00 40.75 78 THR A N 1
ATOM 608 C CA . THR A 1 78 ? -6.992 -14.505 -30.507 1.00 40.75 78 THR A CA 1
ATOM 609 C C . THR A 1 78 ? -6.776 -13.464 -29.388 1.00 40.75 78 THR A C 1
ATOM 611 O O . THR A 1 78 ? -5.647 -13.146 -29.031 1.00 40.75 78 THR A O 1
ATOM 614 N N . LYS A 1 79 ? -7.864 -12.953 -28.801 1.00 54.38 79 LYS A N 1
ATOM 615 C CA . LYS A 1 79 ? -7.871 -12.054 -27.634 1.00 54.38 79 LYS A CA 1
ATOM 616 C C . LYS A 1 79 ? -7.463 -12.806 -26.355 1.00 54.38 79 LYS A C 1
ATOM 618 O O . LYS A 1 79 ? -8.307 -13.496 -25.790 1.00 54.38 79 LYS A O 1
ATOM 623 N N . ASP A 1 80 ? -6.244 -12.612 -25.862 1.00 48.88 80 ASP A N 1
ATOM 624 C CA . ASP A 1 80 ? -5.852 -13.073 -24.524 1.00 48.88 80 ASP A CA 1
ATOM 625 C C . ASP A 1 80 ? -5.999 -11.946 -23.496 1.00 48.88 80 ASP A C 1
ATOM 627 O O . ASP A 1 80 ? -5.277 -10.948 -23.503 1.00 48.88 80 ASP A O 1
ATOM 631 N N . ILE A 1 81 ? -6.975 -12.104 -22.598 1.00 57.12 81 ILE A N 1
ATOM 632 C CA . ILE A 1 81 ? -7.101 -11.283 -21.391 1.00 57.12 81 ILE A CA 1
ATOM 633 C C . ILE A 1 81 ? -6.071 -11.801 -20.373 1.00 57.12 81 ILE A C 1
ATOM 635 O O . ILE A 1 81 ? -6.091 -12.994 -20.057 1.00 57.12 81 ILE A O 1
ATOM 639 N N . PRO A 1 82 ? -5.196 -10.947 -19.813 1.00 55.69 82 PRO A N 1
ATOM 640 C CA . PRO A 1 82 ? -4.153 -11.402 -18.902 1.00 55.69 82 PRO A CA 1
ATOM 641 C C . PRO A 1 82 ? -4.679 -12.019 -17.593 1.00 55.69 82 PRO A C 1
ATOM 643 O O . PRO A 1 82 ? -5.587 -11.497 -16.944 1.00 55.69 82 PRO A O 1
ATOM 646 N N . TYR A 1 83 ? -4.034 -13.106 -17.163 1.00 53.59 83 TYR A N 1
ATOM 647 C CA . TYR A 1 83 ? -4.407 -13.975 -16.034 1.00 53.59 83 TYR A CA 1
ATOM 648 C C . TYR A 1 83 ? -4.505 -13.289 -14.657 1.00 53.59 83 TYR A C 1
ATOM 650 O O . TYR A 1 83 ? -5.133 -13.823 -13.743 1.00 53.59 83 TYR A O 1
ATOM 658 N N . TYR A 1 84 ? -3.917 -12.105 -14.488 1.00 57.88 84 TYR A N 1
ATOM 659 C CA . TYR A 1 84 ? -3.947 -11.346 -13.233 1.00 57.88 84 TYR A CA 1
ATOM 660 C C . TYR A 1 84 ? -5.252 -10.566 -13.000 1.00 57.88 84 TYR A C 1
ATOM 662 O O . TYR A 1 84 ? -5.448 -10.029 -11.913 1.00 57.88 84 TYR A O 1
ATOM 670 N N . LEU A 1 85 ? -6.172 -10.543 -13.971 1.00 55.03 85 LEU A N 1
ATOM 671 C CA . LEU A 1 85 ? -7.496 -9.921 -13.830 1.00 55.03 85 LEU A CA 1
ATOM 672 C C . LEU A 1 85 ? -8.592 -10.881 -13.325 1.00 55.03 85 LEU A C 1
ATOM 674 O O . LEU A 1 85 ? -9.746 -10.479 -13.233 1.00 55.03 85 LEU A O 1
ATOM 678 N N . ARG A 1 86 ? -8.268 -12.142 -12.991 1.00 47.38 86 ARG A N 1
ATOM 679 C CA . ARG A 1 86 ? -9.277 -13.174 -12.665 1.00 47.38 86 ARG A CA 1
ATOM 680 C C . ARG A 1 86 ? -9.484 -13.477 -11.175 1.00 47.38 86 ARG A C 1
ATOM 682 O O . ARG A 1 86 ? -10.221 -14.404 -10.853 1.00 47.38 86 ARG A O 1
ATOM 689 N N . LYS A 1 87 ? -8.849 -12.747 -10.257 1.00 46.59 87 LYS A N 1
ATOM 690 C CA . LYS A 1 87 ? -9.069 -12.924 -8.812 1.00 46.59 87 LYS A CA 1
ATOM 691 C C . LYS A 1 87 ? -8.982 -11.599 -8.067 1.00 46.59 87 LYS A C 1
ATOM 693 O O . LYS A 1 87 ? 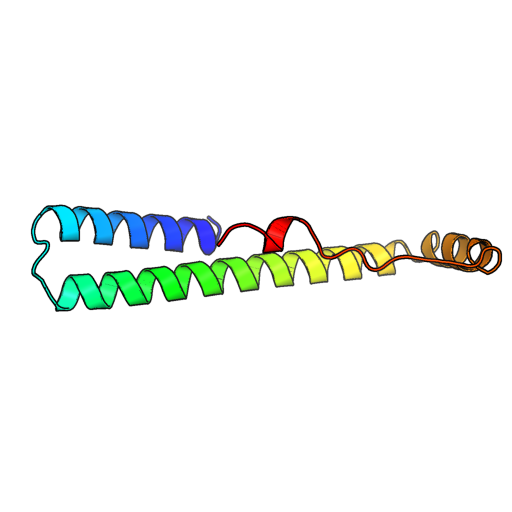-7.940 -11.314 -7.491 1.00 46.59 87 LYS A O 1
ATOM 698 N N . TRP A 1 88 ? -10.080 -10.851 -8.088 1.00 48.16 88 TRP A N 1
ATOM 699 C CA . TRP A 1 88 ? -10.520 -9.946 -7.025 1.00 48.16 88 TRP A CA 1
ATOM 700 C C . TRP A 1 88 ? -12.043 -9.917 -7.052 1.00 48.16 88 TRP A C 1
ATOM 702 O O . TRP A 1 88 ? -12.586 -9.694 -8.157 1.00 48.16 88 TRP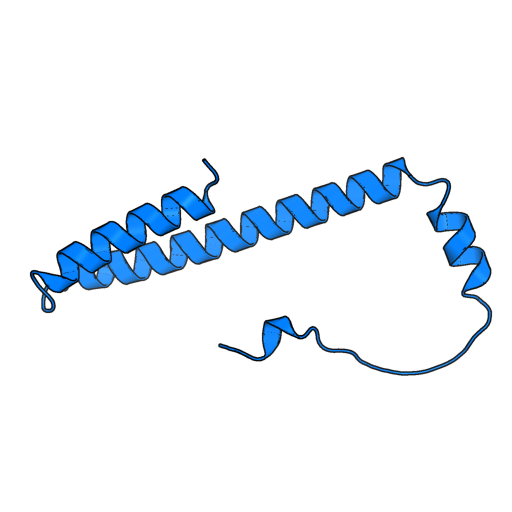 A O 1
#

Foldseek 3Di:
DAQLVVLVVQLVVLVVVCVVPVPDPVSVVSNVVSVVSNVVSVVVVVVVVVVVVVVVCVVVVVVVVVVVVVPVDDDDDDDDDDPVVPDD

Sequence (88 aa):
MTNVHQAKGFLQTIQQLLEADHSNDLLLLLERMARLILLKAAQLEQSMLQQRAKIQCLKEGSVFEDLLSKDSSTKGITKDIPYYLRKW

pLDDT: mean 78.28, std 20.44, range [38.53, 97.19]

Organism: NCBI:txid2727402

Radius of gyration: 21.27 Å; chains: 1; bounding box: 34×22×62 Å

Secondary structure (DSSP, 8-state):
--HHHHHHHHHHHHHHHHHH-TT-HHHHHHHHHHHHHHHHHHHHHHHHHHHHHHHHHHHTTTSHHHHHHHTTS---------GGGS--